Protein AF-A0A6J5DL81-F1 (afdb_monomer_lite)

Secondary structure (DSSP, 8-state):
---TTTSPTT-EEEETTEEEEE-SSTTEEEEE-SSGGG--EEEHHHHHHHHHHHT---EEEP-

Sequence (63 aa):
MMRLQDYSPETLVQIGDRVFRKTTTGSFWREEHELPGNCVSRPSVSLENIEQTAGMKHVVLHR

pLDDT: mean 90.43, std 6.5, range [61.38, 95.31]

Organism: NCBI:txid627669

Radius of gyration: 10.73 Å; chains: 1; bounding box: 24×22×26 Å

Foldseek 3Di:
DDQLQPDAFQWWKDDPNWIWGHHNDGQWIWIDDPDPVPTDIDGSVVVVVSCVVSVHDIDTDDD

Structure (mmCIF, N/CA/C/O backbone):
data_AF-A0A6J5DL81-F1
#
_entry.id   AF-A0A6J5DL81-F1
#
loop_
_atom_site.group_PDB
_atom_site.id
_atom_site.type_symbol
_atom_site.label_atom_id
_atom_site.label_alt_id
_atom_site.label_comp_id
_atom_site.label_asym_id
_atom_site.label_entity_id
_atom_site.label_seq_id
_atom_site.pdbx_PDB_ins_code
_atom_site.Cartn_x
_atom_site.Cartn_y
_atom_site.Cartn_z
_atom_site.occupancy
_atom_site.B_iso_or_equiv
_atom_site.auth_seq_id
_atom_site.auth_comp_id
_atom_site.auth_asym_id
_atom_site.auth_atom_id
_atom_site.pdbx_PDB_model_num
ATOM 1 N N . MET A 1 1 ? -2.189 -9.405 12.835 1.00 68.00 1 MET A N 1
ATOM 2 C CA . MET A 1 1 ? -2.161 -8.773 11.498 1.00 68.00 1 MET A CA 1
ATOM 3 C C . MET A 1 1 ? -0.717 -8.405 11.186 1.00 68.00 1 MET A C 1
ATOM 5 O 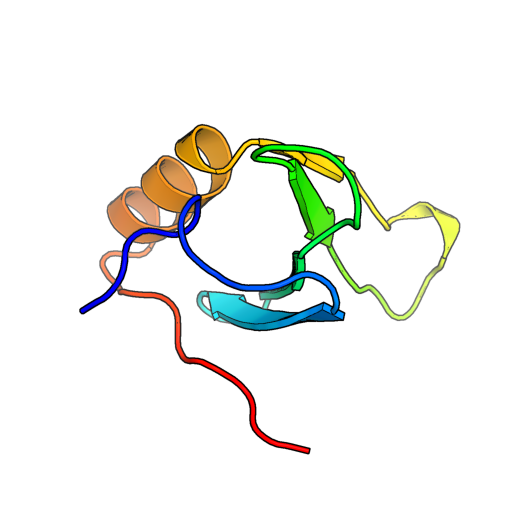O . MET A 1 1 ? -0.052 -7.934 12.102 1.00 68.00 1 MET A O 1
ATOM 9 N N . MET A 1 2 ? -0.204 -8.690 9.984 1.00 81.19 2 MET A N 1
ATOM 10 C CA . MET A 1 2 ? 1.172 -8.317 9.605 1.00 81.19 2 MET A CA 1
ATOM 11 C C . MET A 1 2 ? 1.300 -6.796 9.436 1.00 81.19 2 MET A C 1
ATOM 13 O O . MET A 1 2 ? 0.314 -6.122 9.133 1.00 81.19 2 MET A O 1
ATOM 17 N N . ARG A 1 3 ? 2.504 -6.242 9.639 1.00 88.50 3 ARG A N 1
ATOM 18 C CA . ARG A 1 3 ? 2.759 -4.816 9.381 1.00 88.50 3 ARG A CA 1
ATOM 19 C C . ARG A 1 3 ? 2.921 -4.576 7.883 1.00 88.50 3 ARG A C 1
ATOM 21 O O . ARG A 1 3 ? 3.462 -5.416 7.171 1.00 88.50 3 ARG A O 1
ATOM 28 N N . LEU A 1 4 ? 2.565 -3.378 7.420 1.00 90.44 4 LEU A N 1
ATOM 29 C CA . LEU A 1 4 ? 2.678 -2.968 6.011 1.00 90.44 4 LEU A CA 1
ATOM 30 C C . LEU A 1 4 ? 4.117 -3.063 5.454 1.00 90.44 4 LEU A C 1
ATOM 32 O O . LEU A 1 4 ? 4.359 -3.183 4.255 1.00 90.44 4 LEU A O 1
ATOM 36 N N . GLN A 1 5 ? 5.133 -2.995 6.303 1.00 89.44 5 GLN A N 1
ATOM 37 C CA . GLN A 1 5 ? 6.517 -3.180 5.865 1.00 89.44 5 GLN A CA 1
ATOM 38 C C . GLN A 1 5 ? 6.912 -4.647 5.638 1.00 89.44 5 GLN A C 1
ATOM 40 O O . GLN A 1 5 ? 7.830 -4.882 4.862 1.00 89.44 5 GLN A O 1
ATOM 45 N N . ASP A 1 6 ? 6.216 -5.593 6.272 1.00 91.06 6 ASP A N 1
ATOM 46 C CA . ASP A 1 6 ? 6.594 -7.010 6.312 1.00 91.06 6 ASP A CA 1
ATOM 47 C C . ASP A 1 6 ? 5.971 -7.818 5.149 1.00 91.06 6 ASP A C 1
ATOM 49 O O . ASP A 1 6 ? 6.310 -8.984 4.954 1.00 91.06 6 ASP A O 1
ATOM 53 N N . TYR A 1 7 ? 5.076 -7.213 4.356 1.00 91.88 7 TYR A N 1
ATOM 54 C CA . TYR A 1 7 ? 4.489 -7.859 3.177 1.00 91.88 7 TYR A CA 1
ATOM 55 C C . TYR A 1 7 ? 5.477 -7.984 2.018 1.00 91.88 7 TYR A C 1
ATOM 57 O O . TYR A 1 7 ? 6.287 -7.090 1.757 1.00 91.88 7 TYR A O 1
ATOM 65 N N . SER A 1 8 ? 5.339 -9.081 1.273 1.00 91.62 8 SER A N 1
ATOM 66 C CA . SER A 1 8 ? 6.108 -9.344 0.060 1.00 91.62 8 SER A CA 1
ATOM 67 C C . SER A 1 8 ? 5.798 -8.324 -1.047 1.00 91.62 8 SER A C 1
ATOM 69 O O . SER A 1 8 ? 4.669 -7.826 -1.119 1.00 91.62 8 SER A O 1
ATOM 71 N N . PRO A 1 9 ? 6.760 -8.033 -1.941 1.00 92.44 9 PRO A N 1
ATOM 72 C CA . PRO A 1 9 ? 6.514 -7.260 -3.157 1.00 92.44 9 PRO A CA 1
ATOM 73 C C . PRO A 1 9 ? 5.287 -7.744 -3.931 1.00 92.44 9 PRO A C 1
ATOM 75 O O . PRO A 1 9 ? 4.946 -8.922 -3.877 1.00 92.44 9 PRO A O 1
ATOM 78 N N . GLU A 1 10 ? 4.635 -6.833 -4.651 1.00 91.88 10 GLU A N 1
ATOM 79 C CA . GLU A 1 10 ? 3.404 -7.076 -5.416 1.00 91.88 10 GLU A CA 1
ATOM 80 C C . GLU A 1 10 ? 2.165 -7.438 -4.576 1.00 91.88 10 GLU A C 1
ATOM 82 O O . GLU A 1 10 ? 1.073 -7.543 -5.134 1.00 91.88 10 GLU A O 1
ATOM 87 N N . THR A 1 11 ? 2.278 -7.542 -3.243 1.00 93.56 11 THR A N 1
ATOM 88 C CA . THR A 1 11 ? 1.100 -7.650 -2.365 1.00 93.56 11 THR A CA 1
ATOM 89 C C . THR A 1 11 ? 0.198 -6.439 -2.573 1.00 93.56 11 THR A C 1
ATOM 91 O O . THR A 1 11 ? 0.663 -5.299 -2.530 1.00 93.56 11 THR A O 1
ATOM 94 N N . LEU A 1 12 ? -1.095 -6.682 -2.762 1.00 94.75 12 LEU A N 1
ATOM 95 C CA . LEU A 1 12 ? -2.111 -5.644 -2.862 1.00 94.75 12 LEU A CA 1
ATOM 96 C C . LEU A 1 12 ? -2.843 -5.516 -1.532 1.00 94.75 12 LEU A C 1
ATOM 98 O O . LEU A 1 12 ? -3.272 -6.511 -0.948 1.00 94.75 12 LEU A O 1
ATOM 102 N N . VAL A 1 13 ? -3.002 -4.283 -1.066 1.00 95.12 13 VAL A N 1
ATOM 103 C CA . VAL A 1 13 ? -3.821 -3.965 0.101 1.00 95.12 13 VAL A CA 1
ATOM 104 C C . VAL A 1 13 ? -4.812 -2.865 -0.230 1.00 95.12 13 VAL A C 1
ATOM 106 O O . VAL A 1 13 ? -4.514 -1.959 -1.005 1.00 95.12 13 VAL A O 1
ATOM 109 N N . GLN A 1 14 ? -5.982 -2.925 0.386 1.00 94.88 14 GLN A N 1
ATOM 110 C CA . GLN A 1 14 ? -7.011 -1.903 0.296 1.00 94.88 14 GLN A CA 1
ATOM 111 C C . GLN A 1 14 ? -7.169 -1.212 1.647 1.00 94.88 14 GLN A C 1
ATOM 113 O O . GLN A 1 14 ? -7.293 -1.882 2.670 1.00 94.88 14 GLN A O 1
ATOM 118 N N . ILE A 1 15 ? -7.181 0.120 1.657 1.00 94.06 15 ILE A N 1
ATOM 119 C CA . ILE A 1 15 ? -7.494 0.939 2.832 1.00 94.06 15 ILE A CA 1
ATOM 120 C C . ILE A 1 15 ? -8.632 1.871 2.431 1.00 94.06 15 ILE A C 1
ATOM 122 O O . ILE A 1 15 ? -8.433 2.776 1.622 1.00 94.06 15 ILE A O 1
ATOM 126 N N . GLY A 1 16 ? -9.826 1.630 2.969 1.00 91.94 16 GLY A N 1
ATOM 127 C CA . GLY A 1 16 ? -11.037 2.311 2.517 1.00 91.94 16 GLY A CA 1
ATOM 128 C C . GLY A 1 16 ? -11.332 1.983 1.055 1.00 91.94 16 GLY A C 1
ATOM 129 O O . GLY A 1 16 ? -11.496 0.821 0.691 1.00 91.94 16 GLY A O 1
ATOM 130 N N . ASP A 1 17 ? -11.375 3.008 0.220 1.00 90.75 17 ASP A N 1
ATOM 131 C CA . ASP A 1 17 ? -11.586 2.967 -1.229 1.00 90.75 17 ASP A CA 1
ATOM 132 C C . ASP A 1 17 ? -10.278 2.926 -2.040 1.00 90.75 17 ASP A C 1
ATOM 134 O O . ASP A 1 17 ? -10.304 2.801 -3.263 1.00 90.75 17 ASP A O 1
ATOM 138 N N . ARG A 1 18 ? -9.120 3.007 -1.374 1.00 92.06 18 ARG A N 1
ATOM 139 C CA . ARG A 1 18 ? -7.813 3.146 -2.027 1.00 92.06 18 ARG A CA 1
ATOM 140 C C . ARG A 1 18 ? -7.059 1.830 -2.030 1.00 92.06 18 ARG A C 1
ATOM 142 O O . ARG A 1 18 ? -6.962 1.159 -1.001 1.00 92.06 18 ARG A O 1
ATOM 149 N N . VAL A 1 19 ? -6.473 1.490 -3.173 1.00 94.81 19 VAL A N 1
ATOM 150 C CA . VAL A 1 19 ? -5.670 0.277 -3.347 1.00 94.81 19 VAL A CA 1
ATOM 151 C C . VAL A 1 19 ? -4.198 0.648 -3.435 1.00 94.81 19 VAL A C 1
ATOM 153 O O . VAL A 1 19 ? -3.811 1.581 -4.134 1.00 94.81 19 VAL A O 1
ATOM 156 N N . PHE A 1 20 ? -3.363 -0.103 -2.730 1.00 95.06 20 PHE A N 1
ATOM 157 C CA . PHE A 1 20 ? -1.925 0.085 -2.692 1.00 95.06 20 PHE A CA 1
ATOM 158 C C . PHE A 1 20 ? -1.220 -1.230 -3.000 1.00 95.06 20 PHE A C 1
ATOM 160 O O . PHE A 1 20 ? -1.536 -2.270 -2.426 1.00 95.06 20 PHE A O 1
ATOM 167 N N . ARG A 1 21 ? -0.215 -1.178 -3.869 1.00 95.06 21 ARG A N 1
ATOM 168 C CA . ARG A 1 21 ? 0.651 -2.304 -4.206 1.00 95.06 21 ARG A CA 1
ATOM 169 C C . ARG A 1 21 ? 2.015 -2.154 -3.559 1.00 95.06 21 ARG A C 1
ATOM 171 O O . ARG A 1 21 ? 2.651 -1.106 -3.678 1.00 95.06 21 ARG A O 1
ATOM 178 N N . LYS A 1 22 ? 2.498 -3.207 -2.908 1.00 94.31 22 LYS A N 1
ATOM 179 C CA . LYS A 1 22 ? 3.833 -3.232 -2.319 1.00 94.31 22 LYS A CA 1
ATOM 180 C C . LYS A 1 22 ? 4.878 -3.135 -3.422 1.00 94.31 22 LYS A C 1
ATOM 182 O O . LYS A 1 22 ? 4.916 -3.979 -4.315 1.00 94.31 22 LYS A O 1
ATOM 187 N N . THR A 1 23 ? 5.742 -2.126 -3.358 1.00 92.25 23 THR A N 1
ATOM 188 C CA . THR A 1 23 ? 6.841 -2.011 -4.321 1.00 92.25 23 THR A CA 1
ATOM 189 C C . THR A 1 23 ? 7.936 -3.028 -4.011 1.00 92.25 23 THR A C 1
ATOM 191 O O . THR A 1 23 ? 8.100 -3.439 -2.863 1.00 92.25 23 THR A O 1
ATOM 194 N N . THR A 1 24 ? 8.741 -3.382 -5.011 1.00 86.19 24 THR A N 1
ATOM 195 C CA . THR A 1 24 ? 9.891 -4.292 -4.864 1.00 86.19 24 THR A CA 1
ATOM 196 C C . THR A 1 24 ? 10.942 -3.807 -3.868 1.00 86.19 24 THR A C 1
ATOM 198 O O . THR A 1 24 ? 11.658 -4.625 -3.294 1.00 86.19 24 THR A O 1
ATOM 201 N N . THR A 1 25 ? 11.018 -2.499 -3.618 1.00 76.56 25 THR A N 1
ATOM 202 C CA . THR A 1 25 ? 12.049 -1.901 -2.767 1.00 76.56 25 THR A CA 1
ATOM 203 C C . THR A 1 25 ? 11.489 -1.423 -1.425 1.00 76.56 25 THR A C 1
ATOM 205 O O . THR A 1 25 ? 10.701 -0.479 -1.351 1.00 76.56 25 THR A O 1
ATOM 208 N N . GLY A 1 26 ? 11.961 -2.035 -0.337 1.00 79.31 26 GLY A N 1
ATOM 209 C CA . GLY A 1 26 ? 11.825 -1.521 1.029 1.00 79.31 26 GLY A CA 1
ATOM 210 C C . GLY A 1 26 ? 10.391 -1.409 1.564 1.00 79.31 26 GLY A C 1
ATOM 211 O O . GLY A 1 26 ? 9.562 -2.308 1.430 1.00 79.31 26 GLY A O 1
ATOM 212 N N . SER A 1 27 ? 10.105 -0.297 2.244 1.00 88.38 27 SER A N 1
ATOM 213 C CA . SER A 1 27 ? 8.839 -0.040 2.940 1.00 88.38 27 SER A CA 1
ATOM 214 C C . SER A 1 27 ? 7.824 0.750 2.104 1.00 88.38 27 SER A C 1
ATOM 216 O O . SER A 1 27 ? 6.853 1.255 2.657 1.00 88.38 27 SER A O 1
ATOM 218 N N . PHE A 1 28 ? 8.005 0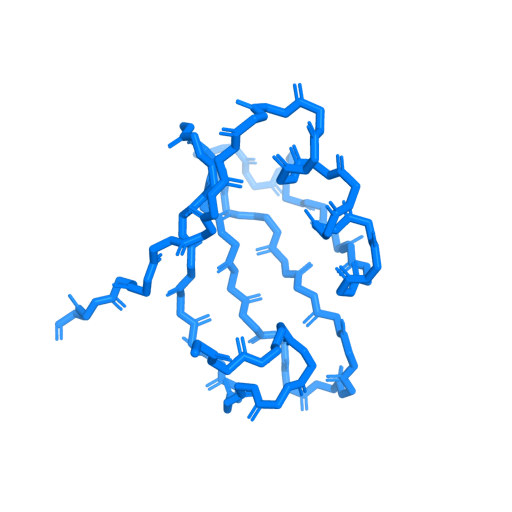.859 0.787 1.00 93.56 28 PHE A N 1
ATOM 219 C CA . PHE A 1 28 ? 7.130 1.666 -0.065 1.00 93.56 28 PHE A CA 1
ATOM 220 C C . PHE A 1 28 ? 5.967 0.879 -0.672 1.00 93.56 28 PHE A C 1
ATOM 222 O O . PHE A 1 28 ? 6.010 -0.339 -0.860 1.00 93.56 28 PHE A O 1
ATOM 229 N N . TRP A 1 29 ? 4.912 1.630 -0.954 1.00 95.31 29 TRP A N 1
ATOM 230 C CA . TRP A 1 29 ? 3.654 1.193 -1.522 1.00 95.31 29 TRP A CA 1
ATOM 231 C C . TRP A 1 29 ? 3.253 2.167 -2.618 1.00 95.31 29 TRP A C 1
ATOM 233 O O . TRP A 1 29 ? 3.321 3.379 -2.425 1.00 95.31 29 TRP A O 1
ATOM 243 N N . ARG A 1 30 ? 2.835 1.658 -3.767 1.00 94.62 30 ARG A N 1
ATOM 244 C CA . ARG A 1 30 ? 2.323 2.461 -4.869 1.00 94.62 30 ARG A CA 1
ATOM 245 C C . ARG A 1 30 ? 0.807 2.436 -4.837 1.00 94.62 30 ARG A C 1
ATOM 247 O O . ARG A 1 30 ? 0.214 1.368 -4.882 1.00 94.62 30 ARG A O 1
ATOM 254 N N . GLU A 1 31 ? 0.195 3.603 -4.761 1.00 94.50 31 GLU A N 1
ATOM 255 C CA . GLU A 1 31 ? -1.246 3.751 -4.920 1.00 94.50 31 GLU A CA 1
ATOM 256 C C . GLU A 1 31 ? -1.651 3.433 -6.363 1.00 94.50 31 GLU A C 1
ATOM 258 O O . GLU A 1 31 ? -1.086 3.981 -7.315 1.00 94.50 31 GLU A O 1
ATOM 263 N N . GLU A 1 32 ? -2.606 2.525 -6.516 1.00 91.75 32 GLU A N 1
ATOM 264 C CA . GLU A 1 32 ? -3.203 2.162 -7.796 1.00 91.75 32 GLU A CA 1
ATOM 265 C C . GLU A 1 32 ? -4.398 3.092 -8.047 1.00 91.75 32 GLU A C 1
ATOM 267 O O . GLU A 1 32 ? -5.242 3.293 -7.175 1.00 91.75 32 GLU A O 1
ATOM 272 N N . HIS A 1 33 ? -4.450 3.687 -9.237 1.00 89.44 33 HIS A N 1
ATOM 273 C CA . HIS A 1 33 ? -5.501 4.619 -9.636 1.00 89.44 33 HIS A CA 1
ATOM 274 C C . HIS A 1 33 ? -5.802 4.416 -11.122 1.00 89.44 33 HIS A C 1
ATOM 276 O O . HIS A 1 33 ? -4.896 4.152 -11.911 1.00 89.44 33 HIS A O 1
ATOM 282 N N . GLU A 1 34 ? -7.062 4.598 -11.521 1.00 85.56 34 GLU A N 1
ATOM 283 C CA . GLU A 1 34 ? -7.495 4.500 -12.927 1.00 85.56 34 GLU A CA 1
ATOM 284 C C . GLU A 1 34 ? -6.762 5.468 -13.870 1.00 85.56 34 GLU A C 1
ATOM 286 O O . GLU A 1 34 ? -6.617 5.200 -15.059 1.00 85.56 34 GLU A O 1
ATOM 291 N N . LEU A 1 35 ? -6.281 6.595 -13.336 1.00 85.62 35 LEU A N 1
ATOM 292 C CA . LEU A 1 35 ? -5.517 7.596 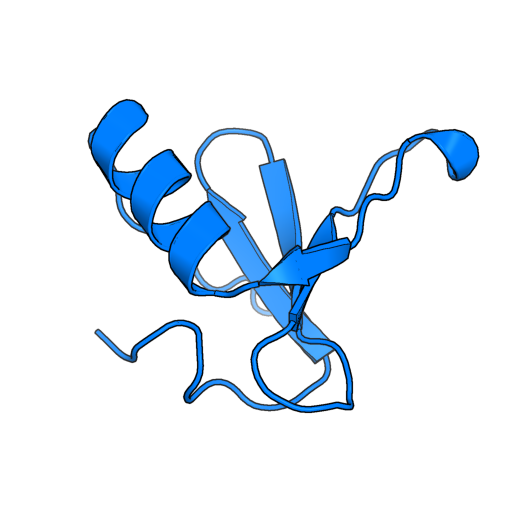-14.059 1.00 85.62 35 LEU A CA 1
ATOM 293 C C . LEU A 1 35 ? -4.048 7.424 -13.659 1.00 85.62 35 LEU A C 1
ATOM 295 O O . LEU A 1 35 ? -3.697 7.758 -12.525 1.00 85.62 35 LEU A O 1
ATOM 299 N N . PRO A 1 36 ? -3.166 6.949 -14.560 1.00 79.38 36 PRO A N 1
ATOM 300 C CA . PRO A 1 36 ? -1.778 6.634 -14.214 1.00 79.38 36 PRO A CA 1
ATOM 301 C C . PRO A 1 36 ? -0.995 7.801 -13.596 1.00 79.38 36 PRO A C 1
ATOM 303 O O . PRO A 1 36 ? -0.093 7.577 -12.791 1.00 79.38 36 PRO A O 1
ATOM 306 N N . GLY A 1 37 ? -1.348 9.045 -13.946 1.00 81.81 37 GLY A N 1
ATOM 307 C CA . GLY A 1 37 ? -0.737 10.258 -13.392 1.00 81.81 37 GLY A CA 1
ATOM 308 C C . GLY A 1 37 ? -1.012 10.486 -11.901 1.00 81.81 37 GLY A C 1
ATOM 309 O O . GLY A 1 37 ? -0.274 11.229 -11.262 1.00 81.81 37 GLY A O 1
ATOM 310 N N . ASN A 1 38 ? -2.021 9.817 -11.336 1.00 83.94 38 ASN A N 1
ATOM 311 C CA . ASN A 1 38 ? -2.394 9.924 -9.924 1.00 83.94 38 ASN A CA 1
ATOM 312 C C . ASN A 1 38 ? -1.804 8.798 -9.061 1.00 83.94 38 ASN A C 1
ATOM 314 O O . ASN A 1 38 ? -2.023 8.776 -7.851 1.00 83.94 38 ASN A O 1
ATOM 318 N N . CYS A 1 39 ? -1.060 7.856 -9.648 1.00 88.06 39 CYS A N 1
ATOM 319 C CA . CYS A 1 39 ? -0.374 6.823 -8.882 1.00 88.06 39 CYS A CA 1
ATOM 320 C C . CYS A 1 39 ? 0.777 7.431 -8.071 1.00 88.06 39 CYS A C 1
ATOM 322 O O . CYS A 1 39 ? 1.797 7.829 -8.635 1.00 88.06 39 CYS A O 1
ATOM 324 N N . VAL A 1 40 ? 0.651 7.442 -6.744 1.00 89.19 40 VAL A N 1
ATOM 325 C CA . VAL A 1 40 ? 1.658 8.013 -5.838 1.00 89.19 40 VAL A CA 1
ATOM 326 C C . VAL A 1 40 ? 2.334 6.922 -5.013 1.00 89.19 40 VAL A C 1
ATOM 328 O O . VAL A 1 40 ? 1.679 6.042 -4.456 1.00 89.19 40 VAL A O 1
ATOM 331 N N . SER A 1 41 ? 3.660 7.001 -4.892 1.00 91.88 41 SER A N 1
ATOM 332 C CA . SER A 1 41 ? 4.428 6.164 -3.967 1.00 91.88 41 SER A CA 1
ATOM 333 C C . SER A 1 41 ? 4.377 6.732 -2.550 1.00 91.88 41 SER A C 1
ATOM 335 O O . SER A 1 41 ? 4.646 7.912 -2.328 1.00 91.88 41 SER A O 1
ATOM 337 N N . ARG A 1 42 ? 4.071 5.883 -1.572 1.00 93.06 42 ARG A N 1
ATOM 338 C CA . ARG A 1 42 ? 3.937 6.227 -0.155 1.00 93.06 42 ARG A CA 1
ATOM 339 C C . ARG A 1 42 ? 4.697 5.221 0.715 1.00 93.06 42 ARG A C 1
ATOM 341 O O . ARG A 1 42 ? 4.644 4.025 0.440 1.00 93.06 42 ARG A O 1
ATOM 348 N N . PRO A 1 43 ? 5.401 5.658 1.768 1.00 94.06 43 PRO A N 1
ATOM 349 C CA . PRO A 1 43 ? 6.011 4.738 2.727 1.00 94.06 43 PRO A CA 1
ATOM 350 C C . PRO A 1 43 ? 4.942 4.081 3.617 1.00 94.06 43 PRO A C 1
ATOM 352 O O . PRO A 1 43 ? 3.886 4.674 3.844 1.00 94.06 43 PRO A O 1
ATOM 355 N N . SER A 1 44 ? 5.229 2.903 4.187 1.00 93.56 44 SER A N 1
ATOM 356 C CA . SER A 1 44 ? 4.316 2.163 5.080 1.00 93.56 44 SER A CA 1
ATOM 357 C C . SER A 1 44 ? 3.739 3.037 6.197 1.00 93.56 44 SER A C 1
ATOM 359 O O . SER A 1 44 ? 2.542 2.981 6.441 1.00 93.56 44 SER A O 1
ATOM 361 N N . VAL A 1 45 ? 4.551 3.908 6.809 1.00 93.19 45 VAL A N 1
ATOM 362 C CA . VAL A 1 45 ? 4.099 4.826 7.874 1.00 93.19 45 VAL A CA 1
ATOM 363 C C . VAL A 1 45 ? 3.010 5.799 7.400 1.00 93.19 45 VAL A C 1
ATOM 365 O O . VAL A 1 45 ? 2.100 6.143 8.148 1.00 93.19 45 VAL A O 1
ATOM 368 N N . SER A 1 46 ? 3.042 6.215 6.129 1.00 94.25 46 SER A N 1
ATOM 369 C CA . SER A 1 46 ? 1.975 7.051 5.571 1.00 94.25 46 SER A CA 1
ATOM 370 C C . SER A 1 46 ? 0.676 6.266 5.438 1.00 94.25 46 SER A C 1
ATOM 372 O O . SER A 1 46 ? -0.382 6.858 5.619 1.00 94.25 46 SER A O 1
ATOM 374 N N . LEU A 1 47 ? 0.741 4.976 5.107 1.00 94.69 47 LEU A N 1
ATOM 375 C CA . LEU A 1 47 ? -0.440 4.117 5.047 1.00 94.69 47 LEU A CA 1
ATOM 376 C C . LEU A 1 47 ? -0.980 3.842 6.454 1.00 94.69 47 LEU A C 1
ATOM 378 O O . LEU A 1 47 ? -2.185 3.914 6.643 1.00 94.69 47 LEU A O 1
ATOM 382 N N . GLU A 1 48 ? -0.119 3.642 7.454 1.00 94.62 48 GLU A N 1
ATOM 383 C CA . GLU A 1 48 ? -0.528 3.517 8.863 1.00 94.62 48 GLU A CA 1
ATOM 384 C C . GLU A 1 48 ? -1.273 4.767 9.364 1.00 94.62 48 GLU A C 1
ATOM 386 O O . GLU A 1 48 ? -2.262 4.653 10.085 1.00 94.62 48 GLU A O 1
ATOM 391 N N . ASN A 1 49 ? -0.862 5.965 8.937 1.00 94.44 49 ASN A N 1
ATOM 392 C CA . ASN A 1 49 ? -1.598 7.198 9.235 1.00 94.44 49 ASN A CA 1
ATOM 393 C C . ASN A 1 49 ? -2.956 7.258 8.519 1.00 94.44 49 ASN A C 1
ATOM 395 O O . ASN A 1 49 ? -3.929 7.752 9.091 1.00 94.44 49 ASN A O 1
ATOM 399 N N . ILE A 1 50 ? -3.040 6.754 7.281 1.00 93.69 50 ILE A N 1
ATOM 400 C CA . ILE A 1 50 ? -4.308 6.656 6.541 1.00 93.69 50 ILE A CA 1
ATOM 401 C C . ILE A 1 50 ? -5.254 5.689 7.263 1.00 93.69 50 ILE A C 1
ATOM 403 O O . ILE A 1 50 ? -6.409 6.039 7.477 1.00 93.69 50 ILE A O 1
ATOM 407 N N . GLU A 1 51 ? -4.766 4.528 7.707 1.00 95.06 51 GLU A N 1
ATOM 408 C CA . GLU A 1 51 ? -5.529 3.576 8.526 1.00 95.06 51 GLU A CA 1
ATOM 409 C C . GLU A 1 51 ? -6.101 4.224 9.789 1.00 95.06 51 GLU A C 1
ATOM 411 O O . GLU A 1 51 ? -7.293 4.109 10.071 1.00 95.06 51 GLU A O 1
ATOM 416 N N . GLN A 1 52 ? -5.251 4.924 10.548 1.00 94.50 52 GLN A N 1
ATOM 417 C CA . GLN A 1 52 ? -5.655 5.595 11.784 1.00 94.50 52 GLN A CA 1
ATOM 418 C C . GLN A 1 52 ? -6.707 6.673 11.521 1.00 94.50 52 GLN A C 1
ATOM 420 O O . GLN A 1 52 ? -7.709 6.734 12.226 1.00 94.50 52 GLN A O 1
ATOM 425 N N . THR A 1 53 ? -6.503 7.482 10.480 1.00 94.12 53 THR A N 1
ATOM 426 C CA . THR A 1 53 ? -7.423 8.565 10.101 1.00 94.12 53 THR A CA 1
ATOM 427 C C . THR A 1 53 ? -8.767 8.021 9.619 1.00 94.12 53 THR A C 1
ATOM 429 O O . THR A 1 53 ? -9.811 8.579 9.940 1.00 94.12 53 THR A O 1
ATOM 432 N N . ALA A 1 54 ? -8.752 6.914 8.876 1.00 91.94 54 ALA A N 1
ATOM 433 C CA . ALA A 1 54 ? -9.953 6.240 8.396 1.00 91.94 54 ALA A CA 1
ATOM 434 C C . ALA A 1 54 ? -10.622 5.355 9.467 1.00 91.94 54 ALA A C 1
ATOM 436 O O . ALA A 1 54 ? -11.706 4.829 9.229 1.00 91.94 54 ALA A O 1
ATOM 437 N N . GLY A 1 55 ? -9.983 5.157 10.627 1.00 94.62 55 GLY A N 1
ATOM 438 C CA . GLY A 1 55 ? -10.481 4.289 11.694 1.00 94.62 55 GLY A CA 1
ATOM 439 C C . GLY A 1 55 ? -10.569 2.812 11.295 1.00 94.62 55 GLY A C 1
ATOM 44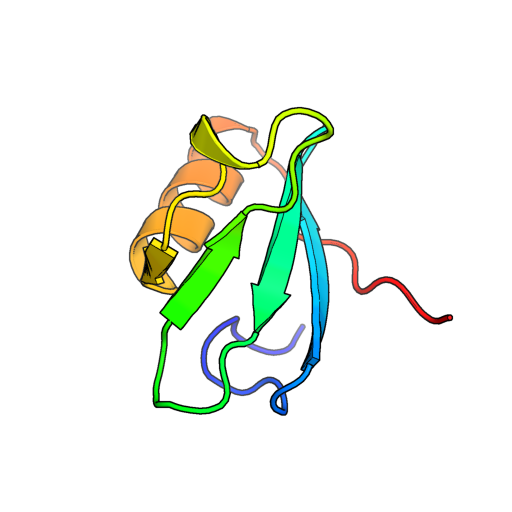0 O O . GLY A 1 55 ? -11.399 2.081 11.832 1.00 94.62 55 GLY A O 1
ATOM 441 N N . MET A 1 56 ? -9.745 2.360 10.345 1.00 94.12 56 MET A N 1
ATOM 442 C CA . MET A 1 56 ? -9.807 1.003 9.795 1.00 94.12 56 MET A CA 1
ATOM 443 C C . MET A 1 56 ? -8.428 0.434 9.478 1.00 94.12 56 MET A C 1
ATOM 445 O O . MET A 1 56 ? -7.451 1.163 9.340 1.00 94.12 56 MET A O 1
ATOM 449 N N . LYS A 1 57 ? -8.350 -0.891 9.350 1.00 93.88 57 LYS A N 1
ATOM 450 C CA . LYS A 1 57 ? -7.136 -1.594 8.928 1.00 93.88 57 LYS A CA 1
ATOM 451 C C . LYS A 1 57 ? -7.199 -1.984 7.462 1.00 93.88 57 LYS A C 1
ATOM 453 O O . LYS A 1 57 ? -8.279 -2.199 6.919 1.00 93.88 57 LYS A O 1
ATOM 458 N N . HIS A 1 58 ? -6.026 -2.077 6.845 1.00 95.00 58 HIS A N 1
ATOM 459 C CA . HIS A 1 58 ? -5.887 -2.543 5.476 1.00 95.00 58 HIS A CA 1
ATOM 460 C C . HIS A 1 58 ? -6.433 -3.967 5.302 1.00 95.00 58 HIS A C 1
ATOM 462 O O . HIS A 1 58 ? -6.289 -4.805 6.184 1.00 95.00 58 HIS A O 1
ATOM 468 N N . VAL A 1 59 ? -7.003 -4.280 4.144 1.00 95.31 59 VAL A N 1
ATOM 469 C CA . VAL A 1 59 ? -7.394 -5.645 3.762 1.00 95.31 59 VAL A CA 1
ATOM 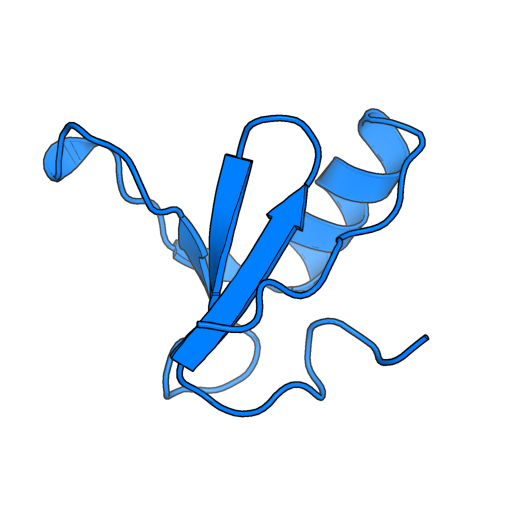470 C C . VAL A 1 59 ? -6.458 -6.120 2.663 1.00 95.31 59 VAL A C 1
ATOM 472 O O . VAL A 1 59 ? -6.232 -5.397 1.698 1.00 95.31 59 VAL A O 1
ATOM 475 N N . VAL A 1 60 ? -5.893 -7.320 2.799 1.00 94.62 60 VAL A N 1
ATOM 476 C CA . VAL A 1 60 ? -5.066 -7.917 1.742 1.00 94.62 60 VAL A CA 1
ATOM 477 C C . VAL A 1 60 ? -5.978 -8.410 0.623 1.00 94.62 60 VAL A C 1
ATOM 479 O O . VAL A 1 60 ? -6.918 -9.163 0.872 1.00 94.62 60 VAL A O 1
ATOM 482 N N . LEU A 1 61 ? -5.699 -7.987 -0.607 1.00 93.94 61 LEU A N 1
ATOM 483 C CA . LEU A 1 61 ? -6.421 -8.428 -1.793 1.00 93.94 61 LEU A CA 1
ATOM 484 C C . LEU A 1 61 ? -5.707 -9.646 -2.384 1.00 93.94 61 LEU A C 1
ATOM 486 O O . LEU A 1 61 ? -4.554 -9.557 -2.806 1.00 93.94 61 LEU A O 1
ATOM 490 N N . HIS A 1 62 ? -6.399 -10.782 -2.422 1.00 83.00 62 HIS A N 1
ATOM 491 C CA . HIS A 1 62 ? -5.951 -11.964 -3.152 1.00 83.00 62 HIS A CA 1
ATOM 492 C C . HIS A 1 62 ? -6.501 -11.887 -4.579 1.00 83.00 62 HIS A C 1
ATOM 494 O O . HIS A 1 62 ? -7.705 -11.708 -4.760 1.00 83.00 62 HIS A O 1
ATOM 500 N N 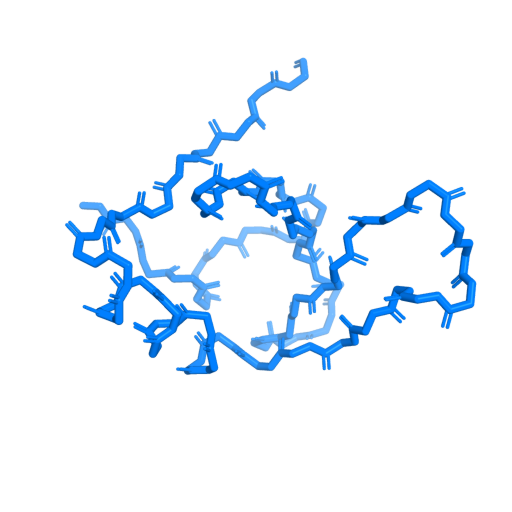. ARG A 1 63 ? -5.614 -11.962 -5.574 1.00 61.38 63 ARG A N 1
ATOM 501 C CA . ARG A 1 63 ? -6.009 -12.220 -6.963 1.00 61.38 63 ARG A CA 1
ATOM 502 C C . ARG A 1 63 ? -6.253 -13.706 -7.171 1.00 61.38 63 ARG A C 1
ATOM 504 O O . ARG A 1 63 ? -5.532 -14.497 -6.523 1.00 61.38 63 ARG A O 1
#